Protein AF-H8LNK6-F1 (afdb_monomer)

pLDDT: mean 83.55, std 8.65, range [57.66, 93.75]

Organism: NCBI:txid1105109

Nearest PDB structures (foldseek):
  4jo7-assembly1_A  TM=5.958E-01  e=3.728E+00  Homo sapiens
  8iuj-assembly1_4g  TM=5.707E-01  e=3.491E+00  Euglena gracilis

Mean predicted aligned error: 6.46 Å

Secondary structure (DSSP, 8-state):
--HHHHHHHHHHHHHHHHHHHHHHHHHHHHHHHH--TTS-HHHHHHHHHHHHHHHHHHHHHHHHHHHHHHS---

Solvent-accessible surface area (backbone atoms only — not comparable to full-atom values): 4295 Å² total; per-residue (Å²): 134,60,70,67,56,55,51,56,49,52,52,50,52,52,53,55,48,53,54,49,52,56,49,52,52,53,52,52,50,54,50,58,75,67,58,50,91,90,55,55,76,65,59,51,51,52,50,53,48,51,51,52,50,52,53,51,52,49,49,53,51,54,51,52,52,52,44,53,73,77,55,61,90,124

Structure (mmCIF, N/CA/C/O backbone):
data_AF-H8LNK6-F1
#
_entry.id   AF-H8LNK6-F1
#
loop_
_atom_site.group_PDB
_atom_site.id
_atom_site.type_symbol
_atom_site.label_atom_id
_atom_site.label_alt_id
_atom_site.label_comp_id
_atom_site.label_asym_id
_atom_site.label_entity_id
_atom_site.label_seq_id
_atom_site.pdbx_PDB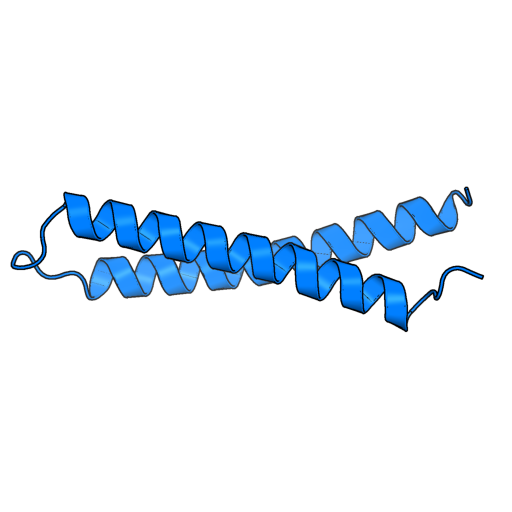_ins_code
_atom_site.Cartn_x
_atom_site.Cartn_y
_atom_site.Cartn_z
_atom_site.occupancy
_atom_site.B_iso_or_equiv
_atom_site.auth_seq_id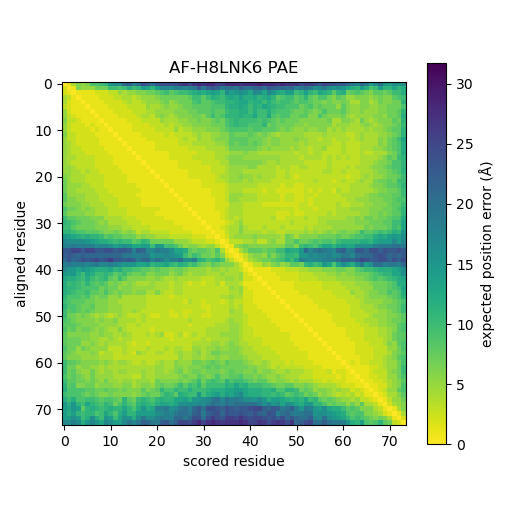
_atom_site.auth_comp_id
_atom_site.auth_asym_id
_atom_site.auth_atom_id
_atom_site.pdbx_PDB_model_num
ATOM 1 N N . MET A 1 1 ? 21.940 -7.551 -20.995 1.00 61.66 1 MET A N 1
ATOM 2 C CA . MET A 1 1 ? 21.233 -6.653 -20.055 1.00 61.66 1 MET A CA 1
ATOM 3 C C . MET A 1 1 ? 22.106 -5.422 -19.841 1.00 61.66 1 MET A C 1
ATOM 5 O O . MET A 1 1 ? 23.251 -5.585 -19.441 1.00 61.66 1 MET A O 1
ATOM 9 N N . ASN A 1 2 ? 21.636 -4.233 -20.224 1.00 80.19 2 ASN A N 1
ATOM 10 C CA . ASN A 1 2 ? 22.421 -2.991 -20.191 1.00 80.19 2 ASN A CA 1
ATOM 11 C C . ASN A 1 2 ? 22.612 -2.518 -18.729 1.00 80.19 2 ASN A C 1
ATOM 13 O O . ASN A 1 2 ? 21.673 -2.562 -17.939 1.00 80.19 2 ASN A O 1
ATOM 17 N N . ILE A 1 3 ? 23.818 -2.093 -18.340 1.00 81.88 3 ILE A N 1
ATOM 18 C CA . ILE A 1 3 ? 24.087 -1.589 -16.979 1.00 81.88 3 ILE A CA 1
ATOM 19 C C . ILE A 1 3 ? 23.278 -0.316 -16.705 1.00 81.88 3 ILE A C 1
ATOM 21 O O . ILE A 1 3 ? 22.748 -0.158 -15.607 1.00 81.88 3 ILE A O 1
ATOM 25 N N . LEU A 1 4 ? 23.119 0.546 -17.714 1.00 79.31 4 LEU A N 1
ATOM 26 C CA . LEU A 1 4 ? 22.290 1.747 -17.620 1.00 79.31 4 LEU A CA 1
ATOM 27 C C . LEU A 1 4 ? 20.831 1.391 -17.293 1.00 79.31 4 LEU A C 1
ATOM 29 O O . LEU A 1 4 ? 20.250 1.974 -16.384 1.00 79.31 4 LEU A O 1
ATOM 33 N N . TYR A 1 5 ? 20.300 0.342 -17.932 1.00 77.62 5 TYR A N 1
ATOM 34 C CA . TYR A 1 5 ? 18.952 -0.174 -17.673 1.00 77.62 5 TYR A CA 1
ATOM 35 C C . TYR A 1 5 ? 18.764 -0.599 -16.211 1.00 77.62 5 TYR A C 1
ATOM 37 O O . TYR A 1 5 ? 17.752 -0.283 -15.589 1.00 77.62 5 TYR A O 1
ATOM 45 N N . LEU A 1 6 ? 19.749 -1.290 -15.629 1.00 79.38 6 LEU A N 1
ATOM 46 C CA . LEU A 1 6 ? 19.671 -1.719 -14.230 1.00 79.38 6 LEU A CA 1
ATOM 47 C C . LEU A 1 6 ? 19.698 -0.533 -13.259 1.00 79.38 6 LEU A C 1
ATOM 49 O O . LEU A 1 6 ? 19.041 -0.582 -12.219 1.00 79.38 6 LEU A O 1
ATOM 53 N N . ILE A 1 7 ? 20.442 0.523 -13.593 1.00 84.12 7 ILE A N 1
ATOM 54 C CA . ILE A 1 7 ? 20.531 1.741 -12.781 1.00 84.12 7 ILE A CA 1
ATOM 55 C C .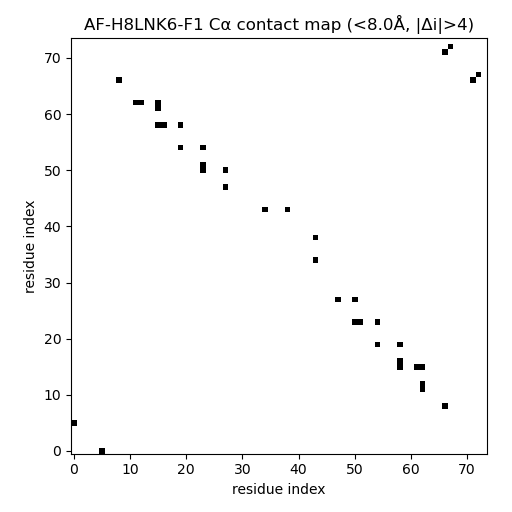 ILE A 1 7 ? 19.211 2.514 -12.835 1.00 84.12 7 ILE A C 1
ATOM 57 O O . ILE A 1 7 ? 18.647 2.810 -11.783 1.00 84.12 7 ILE A O 1
ATOM 61 N N . GLU A 1 8 ? 18.684 2.782 -14.030 1.00 80.19 8 GLU A N 1
ATOM 62 C CA . GLU A 1 8 ? 17.410 3.492 -14.207 1.00 80.19 8 GLU A CA 1
ATOM 63 C C . GLU A 1 8 ? 16.252 2.739 -13.550 1.00 80.19 8 GLU A C 1
ATOM 65 O O . GLU A 1 8 ? 15.434 3.342 -12.851 1.00 80.19 8 GLU A O 1
ATOM 70 N N . ARG A 1 9 ? 16.248 1.404 -13.669 1.00 79.12 9 ARG A N 1
ATOM 71 C CA . ARG A 1 9 ? 15.274 0.543 -12.998 1.00 79.12 9 ARG A CA 1
ATOM 72 C C . ARG A 1 9 ? 15.318 0.670 -11.486 1.00 79.12 9 ARG A C 1
ATOM 74 O O . ARG A 1 9 ? 14.298 0.908 -10.845 1.00 79.12 9 ARG A O 1
ATOM 81 N N . ARG A 1 10 ? 16.513 0.608 -10.910 1.00 84.75 10 ARG A N 1
ATOM 82 C CA . ARG A 1 10 ? 16.690 0.760 -9.466 1.00 84.75 10 ARG A CA 1
ATOM 83 C C . ARG A 1 10 ? 16.301 2.155 -8.971 1.00 84.75 10 ARG A C 1
ATOM 85 O O . ARG A 1 10 ? 15.743 2.285 -7.885 1.00 84.75 10 ARG A O 1
ATOM 92 N N . CYS A 1 11 ? 16.590 3.199 -9.747 1.00 85.00 11 CYS A N 1
ATOM 93 C CA . CYS A 1 11 ? 16.200 4.569 -9.419 1.00 85.00 11 CYS A CA 1
ATOM 94 C C . CYS A 1 11 ? 14.676 4.741 -9.400 1.00 85.00 11 CYS A C 1
ATOM 96 O O . CYS A 1 11 ? 14.150 5.316 -8.447 1.00 85.00 11 CYS A O 1
ATOM 98 N N . ALA A 1 12 ? 13.971 4.210 -10.400 1.00 82.06 12 ALA A N 1
ATOM 99 C CA . ALA A 1 12 ? 12.514 4.252 -10.452 1.00 82.06 12 ALA A CA 1
ATOM 100 C C . ALA A 1 12 ? 11.875 3.469 -9.295 1.00 82.06 12 ALA A C 1
ATOM 102 O O . ALA A 1 12 ? 11.027 4.018 -8.591 1.00 82.06 12 ALA A O 1
ATOM 103 N N . ASP A 1 13 ? 12.356 2.251 -9.018 1.00 84.44 13 ASP A N 1
ATOM 104 C CA . ASP A 1 13 ? 11.909 1.447 -7.872 1.00 84.44 13 ASP A CA 1
ATOM 105 C C . ASP A 1 13 ? 12.048 2.222 -6.554 1.00 84.44 13 ASP A C 1
ATOM 107 O O . ASP A 1 13 ? 11.123 2.255 -5.740 1.00 84.44 13 ASP A O 1
ATOM 111 N N . ASN A 1 14 ? 13.181 2.903 -6.357 1.00 87.94 14 ASN A N 1
ATOM 112 C CA . ASN A 1 14 ? 13.422 3.705 -5.160 1.00 87.94 14 ASN A CA 1
ATOM 113 C C . ASN A 1 14 ? 12.442 4.881 -5.043 1.00 87.94 14 ASN A C 1
ATOM 115 O O . ASN A 1 14 ? 11.899 5.117 -3.964 1.00 87.94 14 ASN A O 1
ATOM 119 N N . ILE A 1 15 ? 12.195 5.614 -6.134 1.00 86.62 15 ILE A N 1
ATOM 120 C CA . ILE A 1 15 ? 11.274 6.761 -6.133 1.00 86.62 15 ILE A CA 1
ATOM 121 C C . ILE A 1 15 ? 9.844 6.297 -5.836 1.00 86.62 15 ILE A C 1
ATOM 123 O O . ILE A 1 15 ? 9.196 6.839 -4.936 1.00 86.62 15 ILE A O 1
ATOM 127 N N . VAL A 1 16 ? 9.364 5.268 -6.541 1.00 85.81 16 VAL A N 1
ATOM 128 C CA . VAL A 1 16 ? 8.015 4.715 -6.352 1.00 85.81 16 VAL A CA 1
ATOM 129 C C . VAL A 1 16 ? 7.859 4.169 -4.929 1.00 85.81 16 VAL A C 1
ATOM 131 O O . VAL A 1 16 ? 6.858 4.454 -4.268 1.00 85.81 16 VAL A O 1
ATOM 134 N N . SER A 1 17 ? 8.875 3.475 -4.405 1.00 87.38 17 SER A N 1
ATOM 135 C CA . SER A 1 17 ? 8.879 2.963 -3.030 1.00 87.38 17 SER A CA 1
ATOM 136 C C . SER A 1 17 ? 8.772 4.085 -1.993 1.00 87.38 17 SER A C 1
ATOM 138 O O . SER A 1 17 ? 7.957 3.990 -1.075 1.00 87.38 17 SER A O 1
ATOM 140 N N . ILE A 1 18 ? 9.528 5.181 -2.149 1.00 89.81 18 ILE A N 1
ATOM 141 C CA . ILE A 1 18 ? 9.468 6.344 -1.245 1.00 89.81 18 ILE A CA 1
ATOM 142 C C . ILE A 1 18 ? 8.061 6.952 -1.227 1.00 89.81 18 ILE A C 1
ATOM 144 O O . ILE A 1 18 ? 7.520 7.228 -0.152 1.00 89.81 18 ILE A O 1
ATOM 148 N N . ILE A 1 19 ? 7.460 7.159 -2.401 1.00 87.25 19 ILE A N 1
ATOM 149 C CA . ILE A 1 19 ? 6.127 7.763 -2.521 1.00 87.25 19 ILE A CA 1
ATOM 150 C C . ILE A 1 19 ? 5.081 6.864 -1.857 1.00 87.25 19 ILE A C 1
ATOM 152 O O . ILE A 1 19 ? 4.323 7.326 -1.001 1.00 87.25 19 ILE A O 1
ATOM 156 N N . ILE A 1 20 ? 5.080 5.575 -2.193 1.00 89.12 20 ILE A N 1
ATOM 157 C CA . ILE A 1 20 ? 4.100 4.613 -1.686 1.00 89.12 20 ILE A CA 1
ATOM 158 C C . ILE A 1 20 ? 4.225 4.423 -0.179 1.00 89.12 20 ILE A C 1
ATOM 160 O O . ILE A 1 20 ? 3.212 4.483 0.517 1.00 89.12 20 ILE A O 1
ATOM 164 N N . ASN A 1 21 ? 5.443 4.302 0.355 1.00 90.94 21 ASN A N 1
ATOM 165 C CA . ASN A 1 21 ? 5.644 4.203 1.801 1.00 90.94 21 ASN A CA 1
ATOM 166 C C . ASN A 1 21 ? 5.128 5.439 2.543 1.00 90.94 21 ASN A C 1
ATOM 168 O O . ASN A 1 21 ? 4.555 5.320 3.627 1.00 90.94 21 ASN A O 1
ATOM 172 N N . ASN A 1 22 ? 5.317 6.635 1.985 1.00 91.44 22 ASN A N 1
ATOM 173 C CA . ASN A 1 22 ? 4.820 7.858 2.610 1.00 91.44 22 ASN A CA 1
ATOM 174 C C . ASN A 1 22 ? 3.288 7.902 2.651 1.00 91.44 22 ASN A C 1
ATOM 176 O O . ASN A 1 22 ? 2.717 8.340 3.653 1.00 91.44 22 ASN A O 1
ATOM 180 N N . ILE A 1 23 ? 2.617 7.437 1.596 1.00 89.62 23 ILE A N 1
ATOM 181 C CA . ILE A 1 23 ? 1.153 7.358 1.563 1.00 89.62 23 ILE A CA 1
ATOM 182 C C . ILE A 1 23 ? 0.665 6.263 2.518 1.00 89.62 23 ILE A C 1
ATOM 184 O O . ILE A 1 23 ? -0.212 6.533 3.339 1.00 89.62 23 ILE A O 1
ATOM 188 N N . HIS A 1 24 ? 1.272 5.073 2.488 1.00 91.06 24 HIS A N 1
ATOM 189 C CA . HIS A 1 24 ? 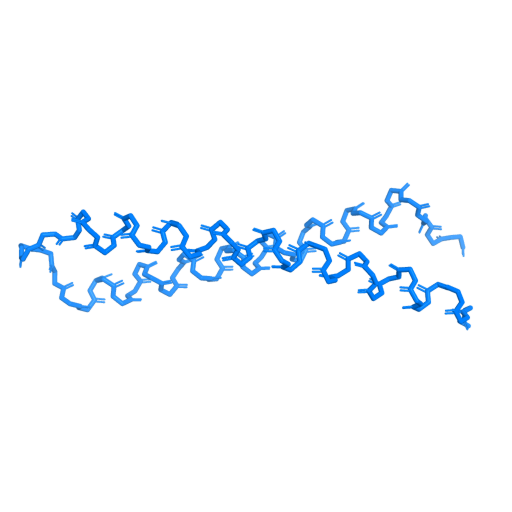0.939 3.956 3.378 1.00 91.06 24 HIS A CA 1
ATOM 190 C C . HIS A 1 24 ? 1.022 4.354 4.854 1.00 91.06 24 HIS A C 1
ATOM 192 O O . HIS A 1 24 ? 0.084 4.098 5.609 1.00 91.06 24 HIS A O 1
ATOM 198 N N . LYS A 1 25 ? 2.079 5.071 5.259 1.00 92.94 25 LYS A N 1
ATOM 199 C CA . LYS A 1 25 ? 2.216 5.606 6.624 1.00 92.94 25 LYS A CA 1
ATOM 200 C C . LYS A 1 25 ? 1.093 6.575 6.988 1.00 92.94 25 LYS A C 1
ATOM 202 O O . LYS A 1 25 ? 0.538 6.478 8.079 1.00 92.94 25 LYS A O 1
ATOM 207 N N . LYS A 1 26 ? 0.744 7.504 6.090 1.00 93.75 26 LYS A N 1
ATOM 208 C CA . LYS A 1 26 ? -0.344 8.471 6.323 1.00 93.75 26 LYS A CA 1
ATOM 209 C C . LYS A 1 26 ? -1.701 7.780 6.447 1.00 93.75 26 LYS A C 1
ATOM 211 O O . LYS A 1 26 ? -2.458 8.111 7.354 1.00 93.75 26 LYS A O 1
ATOM 216 N N . VAL A 1 27 ? -1.991 6.815 5.573 1.00 90.38 27 VAL A N 1
ATOM 217 C CA . VAL A 1 27 ? -3.241 6.042 5.607 1.00 90.38 27 VAL A CA 1
ATOM 218 C C . VAL A 1 27 ? -3.313 5.175 6.859 1.00 90.38 27 VAL A C 1
ATOM 220 O O . VAL A 1 27 ? -4.334 5.192 7.537 1.00 90.38 27 VAL A O 1
ATOM 223 N N . SER A 1 28 ? -2.226 4.484 7.211 1.00 89.94 28 SER A N 1
ATOM 224 C CA . SER A 1 28 ? -2.162 3.661 8.425 1.00 89.94 28 SER A CA 1
ATOM 225 C C . SER A 1 28 ? -2.397 4.499 9.680 1.00 89.94 28 SER A C 1
ATOM 227 O O . SER A 1 28 ? -3.200 4.119 10.523 1.00 89.94 28 SER A O 1
ATOM 229 N N . LYS A 1 29 ? -1.775 5.681 9.767 1.00 91.12 29 LYS A N 1
ATOM 230 C CA . LYS A 1 29 ? -1.981 6.604 10.887 1.00 91.12 29 LYS A CA 1
ATOM 231 C C . LYS A 1 29 ? -3.426 7.105 10.965 1.00 91.12 29 LYS A C 1
ATOM 233 O O . LYS A 1 29 ? -4.027 7.078 12.031 1.00 91.12 29 LYS A O 1
ATOM 238 N N . ALA A 1 30 ? -4.002 7.526 9.839 1.00 88.81 30 ALA A N 1
ATOM 239 C CA . ALA A 1 30 ? -5.393 7.975 9.798 1.00 88.81 30 ALA A CA 1
ATOM 240 C C . ALA A 1 30 ? -6.379 6.851 10.162 1.00 88.81 30 ALA A C 1
ATOM 242 O O . ALA A 1 30 ? -7.435 7.114 10.738 1.00 88.81 30 ALA A O 1
ATOM 243 N N . LEU A 1 31 ? -6.044 5.603 9.819 1.00 88.44 31 LEU A N 1
ATOM 244 C CA . LEU A 1 31 ? -6.831 4.437 10.190 1.00 88.44 31 LEU A CA 1
ATOM 245 C C . LEU A 1 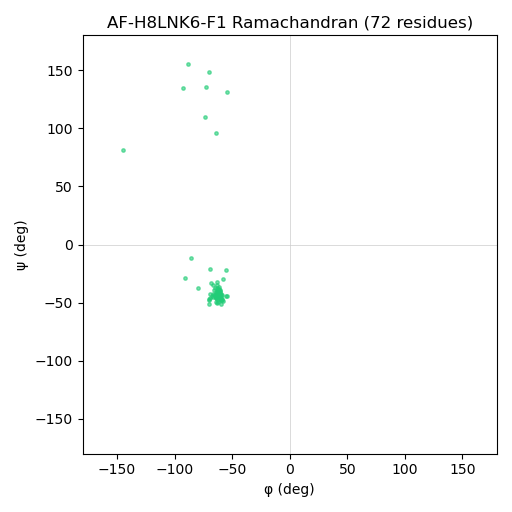31 ? -6.762 4.177 11.697 1.00 88.44 31 LEU A C 1
ATOM 247 O O . LEU A 1 31 ? -7.804 3.972 12.311 1.00 88.44 31 LEU A O 1
ATOM 251 N N . GLU A 1 32 ? -5.565 4.229 12.278 1.00 88.06 32 GLU A N 1
ATOM 252 C CA . GLU A 1 32 ? -5.343 4.089 13.719 1.00 88.06 32 GLU A CA 1
ATOM 253 C C . GLU A 1 32 ? -6.107 5.158 14.514 1.00 88.06 32 GLU A C 1
ATOM 255 O O . GLU A 1 32 ? -6.836 4.829 15.445 1.00 88.06 32 GLU A O 1
ATOM 260 N N . GLU A 1 33 ? -6.027 6.427 14.097 1.00 88.25 33 GLU A N 1
ATOM 261 C CA . GLU A 1 33 ? -6.721 7.553 14.743 1.00 88.25 33 GLU A CA 1
ATOM 262 C C . GLU A 1 33 ? -8.252 7.433 14.688 1.00 88.25 33 GLU A C 1
ATOM 264 O O . GLU A 1 33 ? -8.947 7.844 15.617 1.00 88.25 33 GLU A O 1
ATOM 269 N N . LYS A 1 34 ? -8.796 6.881 13.596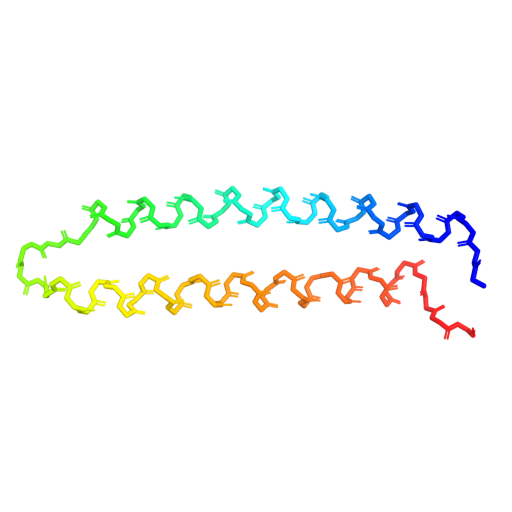 1.00 85.44 34 LYS A N 1
ATOM 270 C CA . LYS A 1 34 ? -10.244 6.677 13.427 1.00 85.44 34 LYS A CA 1
ATOM 271 C C . LYS A 1 34 ? -10.743 5.371 14.039 1.00 85.44 34 LYS A C 1
ATOM 273 O O . LYS A 1 34 ? -11.958 5.173 14.123 1.00 85.44 34 LYS A O 1
ATOM 278 N N . TRP A 1 35 ? -9.848 4.471 14.438 1.00 85.38 35 TRP A N 1
ATOM 279 C CA . TRP A 1 35 ? -10.238 3.191 15.004 1.00 85.38 35 TRP A CA 1
ATOM 280 C C . TRP A 1 35 ? -10.770 3.382 16.424 1.00 85.38 35 TRP A C 1
ATOM 282 O O . TRP A 1 35 ? -10.037 3.702 17.355 1.00 85.38 35 TRP A O 1
ATOM 292 N N . THR A 1 36 ? -12.076 3.195 16.605 1.00 79.12 36 THR A N 1
ATOM 293 C CA . THR A 1 36 ? -12.706 3.335 17.925 1.00 79.12 36 THR A CA 1
ATOM 294 C C . THR A 1 36 ? -12.674 2.018 18.699 1.00 79.12 36 THR A C 1
ATOM 296 O O . THR A 1 36 ? -12.679 0.943 18.106 1.00 79.12 36 THR A O 1
ATOM 299 N N . ILE A 1 37 ? -12.726 2.095 20.034 1.00 65.06 37 ILE A N 1
ATOM 300 C CA . ILE A 1 37 ? -12.725 0.945 20.967 1.00 65.06 37 ILE A CA 1
ATOM 301 C C . ILE A 1 37 ? -13.852 -0.069 20.673 1.00 65.06 37 ILE A C 1
ATOM 303 O O . ILE A 1 37 ? -13.752 -1.233 21.051 1.00 65.06 37 ILE A O 1
ATOM 307 N N . LYS A 1 38 ? -14.919 0.351 19.980 1.00 72.62 38 LYS A N 1
ATOM 308 C CA . LYS A 1 38 ? -16.020 -0.528 19.558 1.00 72.62 38 LYS A CA 1
ATOM 309 C C . LYS A 1 38 ? -15.623 -1.526 18.464 1.00 72.62 38 LYS A C 1
ATOM 311 O O . LYS A 1 38 ? -16.301 -2.537 18.319 1.00 72.62 38 LYS A O 1
ATOM 316 N N . ASN A 1 39 ? -14.555 -1.249 17.721 1.00 73.12 39 ASN A N 1
ATOM 317 C CA . ASN A 1 39 ? -14.042 -2.126 16.680 1.00 73.12 39 ASN A CA 1
ATOM 318 C C . ASN A 1 39 ? -12.956 -3.043 17.275 1.00 73.12 39 ASN A C 1
ATOM 320 O O . ASN A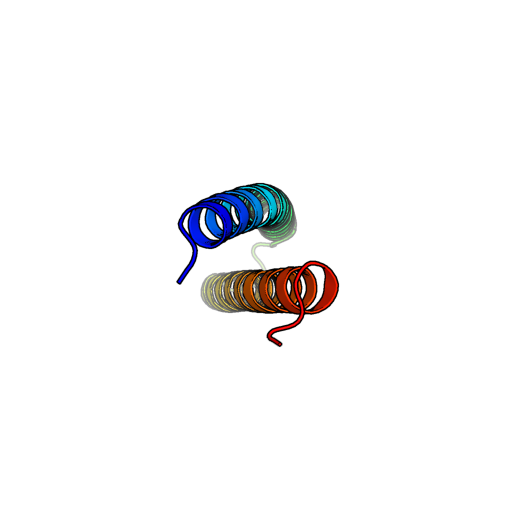 1 39 ? -12.074 -2.582 18.008 1.00 73.12 39 ASN A O 1
ATOM 324 N N . SER A 1 40 ? -12.987 -4.343 16.980 1.00 82.81 40 SER A N 1
ATOM 325 C CA . SER A 1 40 ? -12.088 -5.294 17.644 1.00 82.81 40 SER A CA 1
ATOM 326 C C . SER A 1 40 ? -10.625 -5.114 17.214 1.00 82.81 40 SER A C 1
ATOM 328 O O . SER A 1 40 ? -10.315 -4.783 16.071 1.00 82.81 40 SER A O 1
ATOM 330 N N . LYS A 1 41 ? -9.675 -5.400 18.112 1.00 83.88 41 LYS A N 1
ATOM 331 C CA . LYS A 1 41 ? -8.235 -5.373 17.782 1.00 83.88 41 LYS A CA 1
ATOM 332 C C . LYS A 1 41 ? -7.874 -6.331 16.633 1.00 83.88 41 LYS A C 1
ATOM 334 O O . LYS A 1 41 ? -6.934 -6.073 15.887 1.00 83.88 41 LYS A O 1
ATOM 339 N N . ILE A 1 42 ? -8.622 -7.427 16.494 1.00 85.88 42 ILE A N 1
ATOM 340 C CA . ILE A 1 42 ? -8.433 -8.432 15.441 1.00 85.88 42 ILE A CA 1
ATOM 341 C C . ILE A 1 42 ? -8.834 -7.852 14.079 1.00 85.88 42 ILE A C 1
ATOM 343 O O . ILE A 1 42 ? -8.053 -7.922 13.133 1.00 85.88 42 ILE A O 1
ATOM 347 N N . GLU A 1 43 ? -9.996 -7.201 13.990 1.00 85.88 43 GLU A N 1
ATOM 348 C CA . GLU A 1 43 ? -10.443 -6.529 12.762 1.00 85.88 43 GLU A CA 1
ATOM 349 C C . GLU A 1 43 ? -9.484 -5.410 12.339 1.00 85.88 43 GLU A C 1
ATOM 351 O O . GLU A 1 43 ? -9.211 -5.274 11.147 1.00 85.88 43 GLU A O 1
ATOM 356 N N . TYR A 1 44 ? -8.907 -4.668 13.294 1.00 87.25 44 TYR A N 1
ATOM 357 C CA . TYR A 1 44 ? -7.878 -3.668 12.990 1.00 87.25 44 TYR A CA 1
ATOM 358 C C . TYR A 1 44 ? -6.672 -4.301 12.295 1.00 87.25 44 TYR A C 1
ATOM 360 O O . TYR A 1 44 ? -6.219 -3.808 11.266 1.00 87.25 44 TYR A O 1
ATOM 368 N N . CYS A 1 45 ? -6.174 -5.421 12.829 1.00 87.56 45 CYS A N 1
ATOM 369 C CA . CYS A 1 45 ? -5.023 -6.120 12.262 1.00 87.56 45 CYS A CA 1
ATOM 370 C C . CYS A 1 45 ? -5.319 -6.638 10.848 1.00 87.56 45 CYS A C 1
ATOM 372 O O . CYS A 1 45 ? -4.485 -6.492 9.955 1.00 87.56 45 CYS A O 1
ATOM 374 N N . HIS A 1 46 ? -6.511 -7.200 10.621 1.00 90.25 46 HIS A N 1
ATOM 375 C CA . HIS A 1 46 ? -6.927 -7.639 9.288 1.00 90.25 46 HIS A CA 1
ATOM 376 C C . HIS A 1 46 ? -7.011 -6.473 8.304 1.00 90.25 46 HIS A C 1
ATOM 378 O O . HIS A 1 46 ? -6.494 -6.573 7.192 1.00 90.25 46 HIS A O 1
ATOM 384 N N . LEU A 1 47 ? -7.600 -5.351 8.717 1.00 89.94 47 LEU A N 1
ATOM 385 C CA . LEU A 1 47 ? -7.707 -4.165 7.876 1.00 89.94 47 LEU A CA 1
ATOM 386 C C . LEU A 1 47 ? -6.331 -3.561 7.571 1.00 89.94 47 LEU A C 1
ATOM 388 O O . LEU A 1 47 ? -6.042 -3.243 6.422 1.00 89.94 47 LEU A O 1
ATOM 392 N N . GLN A 1 48 ? -5.450 -3.460 8.567 1.00 89.75 48 GLN A N 1
ATOM 393 C CA . GLN A 1 48 ? -4.081 -2.977 8.389 1.00 89.75 48 GLN A CA 1
ATOM 394 C C . GLN A 1 48 ? -3.267 -3.888 7.456 1.00 89.75 48 GLN A C 1
ATOM 396 O O . GLN A 1 48 ? -2.492 -3.402 6.625 1.00 89.75 48 GLN A O 1
ATOM 401 N N . SER A 1 49 ? -3.459 -5.204 7.562 1.00 91.12 49 SER A N 1
ATOM 402 C CA . SER A 1 49 ? -2.857 -6.180 6.655 1.00 91.12 49 SER A CA 1
ATOM 403 C C . SER A 1 49 ? -3.375 -6.002 5.223 1.00 91.12 49 SER A C 1
ATOM 405 O O . SER A 1 49 ? -2.567 -5.897 4.301 1.00 91.12 49 SER A O 1
ATOM 407 N N . ALA A 1 50 ? -4.691 -5.852 5.037 1.00 92.69 50 ALA A N 1
ATOM 408 C CA . ALA A 1 50 ? -5.302 -5.617 3.728 1.00 92.69 50 ALA A CA 1
ATOM 409 C C . ALA A 1 50 ? -4.832 -4.299 3.088 1.00 92.69 50 ALA A C 1
ATOM 411 O O . ALA A 1 50 ? -4.476 -4.271 1.909 1.00 92.69 50 ALA A O 1
ATOM 412 N N . VAL A 1 51 ? -4.754 -3.217 3.873 1.00 91.38 51 VAL A N 1
ATOM 413 C CA . VAL A 1 51 ? -4.188 -1.931 3.438 1.00 91.38 51 VAL A CA 1
ATOM 414 C C . VAL A 1 51 ? -2.748 -2.121 2.970 1.00 91.38 51 VAL A C 1
ATOM 416 O O . VAL A 1 51 ? -2.395 -1.686 1.878 1.00 91.38 51 VAL A O 1
ATOM 419 N N . SER A 1 52 ? -1.919 -2.805 3.758 1.00 90.00 52 SER A N 1
ATOM 420 C CA . SER A 1 52 ? -0.510 -3.022 3.409 1.00 90.00 52 SER A CA 1
ATOM 421 C C . SER A 1 52 ? -0.348 -3.851 2.132 1.00 90.00 52 SER A C 1
ATOM 423 O O . SER A 1 52 ? 0.461 -3.483 1.284 1.00 90.00 52 SER A O 1
ATOM 425 N N . SER A 1 53 ? -1.154 -4.904 1.954 1.00 93.44 53 SER A N 1
ATOM 426 C CA . SER A 1 53 ? -1.183 -5.689 0.711 1.00 93.44 53 SER A CA 1
ATOM 427 C C . SER A 1 53 ? -1.560 -4.821 -0.487 1.00 93.44 53 SER A C 1
ATOM 429 O O . SER A 1 53 ? -0.860 -4.817 -1.489 1.00 93.44 53 SER A O 1
ATOM 431 N N . THR A 1 54 ? -2.605 -4.002 -0.350 1.00 93.25 54 THR A N 1
ATOM 432 C CA . THR A 1 54 ? -3.078 -3.122 -1.429 1.00 93.25 54 THR A CA 1
ATOM 433 C C . THR A 1 54 ? -1.999 -2.128 -1.868 1.00 93.25 54 THR A C 1
ATOM 435 O O . THR A 1 54 ? -1.813 -1.884 -3.057 1.00 93.25 54 THR A O 1
ATOM 438 N N . PHE A 1 55 ? -1.253 -1.553 -0.919 1.00 90.06 55 PHE A N 1
ATOM 439 C CA . PHE A 1 55 ? -0.142 -0.654 -1.244 1.00 90.06 55 PHE A CA 1
ATOM 440 C C . PHE A 1 55 ? 1.031 -1.375 -1.912 1.00 90.06 55 PHE A C 1
ATOM 442 O O . PHE A 1 55 ? 1.703 -0.783 -2.756 1.00 90.06 55 PHE A O 1
ATOM 449 N N . PHE A 1 56 ? 1.273 -2.636 -1.556 1.00 88.06 56 PHE A N 1
ATOM 450 C CA . PHE A 1 56 ? 2.275 -3.456 -2.224 1.00 88.06 56 PHE A CA 1
ATOM 451 C C . PHE A 1 56 ? 1.872 -3.773 -3.6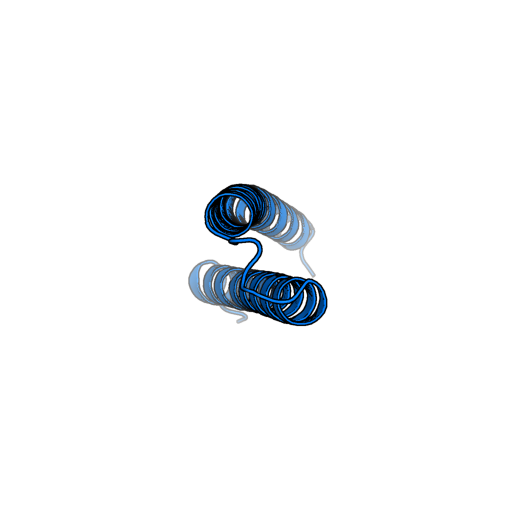69 1.00 88.06 56 PHE A C 1
ATOM 453 O O . PHE A 1 56 ? 2.679 -3.589 -4.578 1.00 88.06 56 PHE A O 1
ATOM 460 N N . ASP A 1 57 ? 0.616 -4.144 -3.905 1.00 91.75 57 ASP A N 1
ATOM 461 C CA . ASP A 1 57 ? 0.102 -4.391 -5.256 1.00 91.75 57 ASP A CA 1
ATOM 462 C C . ASP A 1 57 ? 0.154 -3.117 -6.114 1.00 91.75 57 ASP A C 1
ATOM 464 O O . ASP A 1 57 ? 0.578 -3.154 -7.269 1.00 91.75 57 ASP A O 1
ATOM 468 N N . LEU A 1 58 ? -0.176 -1.960 -5.527 1.00 88.69 58 LEU A N 1
ATOM 469 C CA . LEU A 1 58 ? -0.034 -0.658 -6.181 1.00 88.69 58 LEU A CA 1
ATOM 470 C C . LEU A 1 58 ? 1.427 -0.352 -6.547 1.00 88.69 58 LEU A C 1
ATOM 472 O O . LEU A 1 58 ? 1.685 0.204 -7.614 1.00 88.69 58 LEU A O 1
ATOM 476 N N . PHE A 1 59 ? 2.383 -0.716 -5.685 1.00 85.81 59 PHE A N 1
ATOM 477 C CA . PHE A 1 59 ? 3.810 -0.574 -5.981 1.00 85.81 59 PHE A CA 1
ATOM 478 C C . PHE A 1 59 ? 4.207 -1.391 -7.200 1.00 85.81 59 PHE A C 1
ATOM 480 O O . PHE A 1 59 ? 4.847 -0.847 -8.096 1.00 85.81 59 PHE A O 1
ATOM 487 N N . LEU A 1 60 ? 3.799 -2.659 -7.257 1.00 86.25 60 LEU A N 1
ATOM 488 C CA . LEU A 1 60 ? 4.086 -3.517 -8.402 1.00 86.25 60 LEU A CA 1
ATOM 489 C C . LEU A 1 60 ? 3.441 -2.969 -9.680 1.00 86.25 60 LEU A C 1
ATOM 491 O O . LEU A 1 60 ? 4.129 -2.846 -10.685 1.00 86.25 60 LEU A O 1
ATOM 495 N N . GLY A 1 61 ? 2.173 -2.550 -9.620 1.00 87.75 61 GLY A N 1
ATOM 496 C CA . GLY A 1 61 ? 1.458 -2.011 -10.779 1.00 87.75 61 GLY A CA 1
ATOM 497 C C . GLY A 1 61 ? 2.083 -0.732 -11.341 1.00 87.75 61 GLY A C 1
ATOM 498 O O . GLY A 1 61 ? 2.355 -0.660 -12.536 1.00 87.75 61 GLY A O 1
ATOM 499 N N . ILE A 1 62 ? 2.374 0.261 -10.490 1.00 84.12 62 ILE A N 1
ATOM 500 C CA . ILE A 1 62 ? 3.009 1.519 -10.930 1.00 84.12 62 ILE A CA 1
ATOM 501 C C . ILE A 1 62 ? 4.411 1.254 -11.472 1.00 84.12 62 ILE A C 1
ATOM 503 O O . ILE A 1 62 ? 4.819 1.854 -12.466 1.00 84.12 62 ILE A O 1
ATOM 507 N N . ARG A 1 63 ? 5.159 0.366 -10.811 1.00 81.50 63 ARG A N 1
ATOM 508 C CA . ARG A 1 63 ? 6.491 -0.032 -11.253 1.00 81.50 63 ARG A CA 1
ATOM 509 C C . ARG A 1 63 ? 6.433 -0.642 -12.651 1.00 81.50 63 ARG A C 1
ATOM 511 O O . ARG A 1 63 ? 7.189 -0.223 -13.522 1.00 81.50 63 ARG A O 1
ATOM 518 N N . ASP A 1 64 ? 5.553 -1.613 -12.856 1.00 83.94 64 ASP A N 1
ATOM 519 C CA . ASP A 1 64 ? 5.451 -2.338 -14.118 1.00 83.94 64 ASP A CA 1
ATOM 520 C C . ASP A 1 64 ? 4.965 -1.400 -15.243 1.00 83.94 64 ASP A C 1
ATOM 522 O O . ASP A 1 64 ? 5.597 -1.351 -16.297 1.00 83.94 64 ASP A O 1
ATOM 526 N N . GLU A 1 65 ? 3.974 -0.535 -14.986 1.00 83.19 65 GLU A N 1
ATOM 527 C CA . GLU A 1 65 ? 3.507 0.476 -15.953 1.00 83.19 65 GLU A CA 1
ATOM 528 C C . GLU A 1 65 ? 4.593 1.510 -16.310 1.00 83.19 65 GLU A C 1
ATOM 530 O O . GLU A 1 65 ? 4.741 1.887 -17.476 1.00 83.19 65 GLU A O 1
ATOM 535 N N . TYR A 1 66 ? 5.378 1.974 -15.330 1.00 76.00 66 TYR A N 1
ATOM 536 C CA . TYR A 1 66 ? 6.496 2.893 -15.570 1.00 76.00 66 TYR A CA 1
ATOM 537 C C . TYR A 1 66 ? 7.544 2.262 -16.494 1.00 76.00 66 TYR A C 1
ATOM 539 O O . TYR A 1 66 ? 8.030 2.921 -17.417 1.00 76.00 66 TYR A O 1
ATOM 547 N N . PHE A 1 67 ? 7.871 0.983 -16.278 1.00 71.38 67 PHE A N 1
ATOM 548 C CA . PHE A 1 67 ? 8.825 0.273 -17.127 1.00 71.38 67 PHE A CA 1
ATOM 549 C C . PHE A 1 67 ? 8.291 0.018 -18.530 1.00 71.38 67 PHE A C 1
ATOM 551 O O . PHE A 1 67 ? 9.024 0.266 -19.484 1.00 71.38 67 PH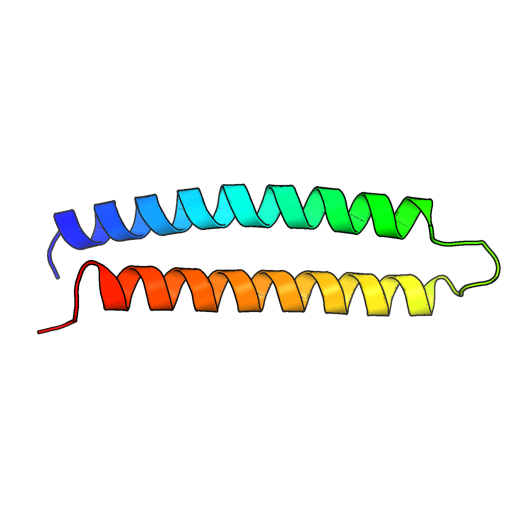E A O 1
ATOM 558 N N . GLU A 1 68 ? 7.031 -0.393 -18.668 1.00 78.44 68 GLU A N 1
ATOM 559 C CA . GLU A 1 68 ? 6.414 -0.597 -19.982 1.00 78.44 68 GLU A CA 1
ATOM 560 C C . GLU A 1 68 ? 6.348 0.696 -20.807 1.00 78.44 68 GLU A C 1
ATOM 562 O O . GLU A 1 68 ? 6.574 0.664 -22.016 1.00 78.44 68 GLU A O 1
ATOM 567 N N . ARG A 1 69 ? 6.072 1.847 -20.175 1.00 73.25 69 ARG A N 1
ATOM 568 C CA . ARG A 1 69 ? 5.922 3.128 -20.888 1.00 73.25 69 ARG A CA 1
ATOM 569 C C . ARG A 1 69 ? 7.233 3.803 -21.270 1.00 73.25 69 ARG A C 1
ATOM 571 O O . ARG A 1 69 ? 7.281 4.467 -22.300 1.00 73.25 69 ARG A O 1
ATOM 578 N N . ILE A 1 70 ? 8.257 3.726 -20.425 1.00 65.94 70 ILE A N 1
ATOM 579 C CA . ILE A 1 70 ? 9.499 4.491 -20.635 1.00 65.94 70 ILE A CA 1
ATOM 580 C C . ILE A 1 70 ? 10.519 3.692 -21.440 1.00 65.94 70 ILE A C 1
ATOM 582 O O . ILE A 1 70 ? 11.307 4.280 -22.177 1.00 65.94 70 ILE A O 1
ATOM 586 N N . MET A 1 71 ? 10.487 2.364 -21.340 1.00 60.78 71 MET A N 1
ATOM 587 C CA . MET A 1 71 ? 11.349 1.479 -22.115 1.00 60.78 71 MET A CA 1
ATOM 588 C C . MET A 1 71 ? 10.590 0.195 -22.467 1.00 60.78 71 MET A C 1
ATOM 590 O O . MET A 1 71 ? 10.769 -0.818 -21.782 1.00 60.78 71 MET A O 1
ATOM 594 N N . PRO A 1 72 ? 9.746 0.214 -23.518 1.00 63.34 72 PRO A N 1
ATOM 595 C CA . PRO A 1 72 ? 9.151 -1.011 -24.033 1.00 63.34 72 PRO A CA 1
ATOM 596 C C . PRO A 1 72 ? 10.271 -2.005 -24.364 1.00 63.34 72 PRO A C 1
ATOM 598 O O . PRO A 1 72 ? 11.281 -1.639 -24.966 1.00 63.34 72 PRO A O 1
ATOM 601 N N . LEU A 1 73 ? 10.120 -3.247 -23.900 1.00 60.53 73 LEU A N 1
ATOM 602 C CA . LEU A 1 73 ? 11.015 -4.346 -24.254 1.00 60.53 73 LEU A CA 1
ATOM 603 C C . LEU A 1 73 ? 10.874 -4.596 -25.765 1.00 60.53 73 LEU A C 1
ATOM 605 O O . LEU A 1 73 ? 9.934 -5.271 -26.178 1.00 60.53 73 LEU A O 1
ATOM 609 N N . GLU A 1 74 ? 11.763 -4.013 -26.570 1.00 57.66 74 GLU A N 1
ATOM 610 C CA . GLU A 1 74 ? 12.048 -4.496 -27.930 1.00 57.66 74 GLU A CA 1
ATOM 611 C C . GLU A 1 74 ? 12.834 -5.813 -27.882 1.00 57.66 74 GLU A C 1
ATOM 613 O O . GLU A 1 74 ? 13.803 -5.911 -27.086 1.00 57.66 74 GLU A O 1
#

Foldseek 3Di:
DDPVVVVVLVVLLVVLVVVLVVVLVVVLVVLVVPDDPVDDPVVNVVVNVVSVVVSVVVSVVVSVVVCCVPPNDD

Sequence (74 aa):
MNILYLIERRCADNIVSIIINNIHKKVSKALEEKWTIKNSKIEYCHLQSAVSSTFFDLFLGIRDEYFERIMPLE

Radius of gyration: 16.8 Å; Cα contacts (8 Å, |Δi|>4): 19; chains: 1; bounding box: 40×17×49 Å